Protein AF-A0A953MRN7-F1 (afdb_monomer_lite)

Structure (mmCIF, N/CA/C/O backbone):
data_AF-A0A953MRN7-F1
#
_entry.id   AF-A0A953MRN7-F1
#
loop_
_atom_site.group_PDB
_atom_site.id
_atom_site.type_symbol
_atom_site.label_atom_id
_atom_site.label_alt_id
_atom_site.label_comp_id
_atom_site.label_asym_id
_atom_site.label_entity_id
_atom_site.label_seq_id
_atom_site.pdbx_PDB_ins_code
_atom_site.Cartn_x
_atom_site.Cartn_y
_atom_site.Cartn_z
_atom_site.occupancy
_atom_site.B_iso_or_equiv
_atom_site.auth_seq_id
_atom_site.auth_comp_id
_atom_site.auth_asym_id
_atom_site.auth_atom_id
_atom_site.pdbx_PDB_model_num
ATOM 1 N N . MET A 1 1 ? -20.605 -23.155 29.102 1.00 45.31 1 MET A N 1
ATOM 2 C CA . MET A 1 1 ? -19.441 -22.527 28.439 1.00 45.31 1 MET A CA 1
ATOM 3 C C . MET A 1 1 ? -19.958 -21.706 27.266 1.00 45.31 1 MET A C 1
ATOM 5 O O . MET A 1 1 ? -20.266 -22.281 26.235 1.00 45.31 1 MET A O 1
ATOM 9 N N . ASN A 1 2 ? -20.139 -20.393 27.434 1.00 41.75 2 ASN A N 1
ATOM 10 C CA . ASN A 1 2 ? -20.548 -19.521 26.328 1.00 41.75 2 ASN A CA 1
ATOM 11 C C . ASN A 1 2 ? -19.315 -19.177 25.490 1.00 41.75 2 ASN A C 1
ATOM 13 O O . ASN A 1 2 ? -18.609 -18.213 25.773 1.00 41.75 2 ASN A O 1
ATOM 17 N N . SER A 1 3 ? -19.041 -19.978 24.464 1.00 55.19 3 SER A N 1
ATOM 18 C CA . SER A 1 3 ? -18.045 -19.668 23.439 1.00 55.19 3 SER A CA 1
ATOM 19 C C . SER A 1 3 ? -18.633 -18.693 22.418 1.00 55.19 3 SER A C 1
ATOM 21 O O . SER A 1 3 ? -18.741 -19.007 21.235 1.00 55.19 3 SER A O 1
ATOM 23 N N . ASN A 1 4 ? -19.026 -17.498 22.859 1.00 55.34 4 ASN A N 1
ATOM 24 C CA . ASN A 1 4 ? -19.290 -16.408 21.924 1.00 55.34 4 ASN A CA 1
ATOM 25 C C . ASN A 1 4 ? -17.937 -15.849 21.463 1.00 55.34 4 ASN A C 1
ATOM 27 O O . ASN A 1 4 ? -17.463 -14.826 21.940 1.00 55.34 4 ASN A O 1
ATOM 31 N N . THR A 1 5 ? -17.296 -16.568 20.539 1.00 67.19 5 THR A N 1
ATOM 32 C CA . THR A 1 5 ? -16.051 -16.192 19.845 1.00 67.19 5 THR A CA 1
ATOM 33 C C . THR A 1 5 ? -16.290 -15.164 18.733 1.00 67.19 5 THR A C 1
ATOM 35 O O . THR A 1 5 ? -15.389 -14.859 17.950 1.00 67.19 5 THR A O 1
ATOM 38 N N . PHE A 1 6 ? -17.504 -14.614 18.640 1.00 73.81 6 PHE A N 1
ATOM 39 C CA . PHE A 1 6 ? -17.858 -13.639 17.623 1.00 73.81 6 PHE A CA 1
ATOM 40 C C . PHE A 1 6 ? -17.236 -12.279 17.954 1.00 73.81 6 PHE A C 1
ATOM 42 O O . PHE A 1 6 ? -17.681 -11.569 18.852 1.00 73.81 6 PHE A O 1
ATOM 49 N N . ASN A 1 7 ? -16.183 -11.921 17.217 1.00 86.19 7 ASN A N 1
ATOM 50 C CA . ASN A 1 7 ? -15.536 -10.617 17.301 1.00 86.19 7 ASN A CA 1
ATOM 51 C C . ASN A 1 7 ? -16.028 -9.730 16.140 1.00 86.19 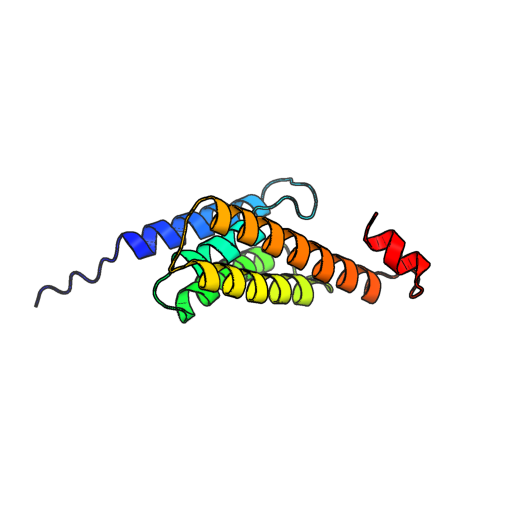7 ASN A C 1
ATOM 53 O O . ASN A 1 7 ? -15.426 -9.757 15.062 1.00 86.19 7 ASN A O 1
ATOM 57 N N . PRO A 1 8 ? -17.107 -8.943 16.321 1.00 88.06 8 PRO A N 1
ATOM 58 C CA . PRO A 1 8 ? -17.698 -8.153 15.239 1.00 88.06 8 PRO A CA 1
ATOM 59 C C . PRO A 1 8 ? -16.701 -7.152 14.651 1.00 88.06 8 PRO A C 1
ATOM 61 O O . PRO A 1 8 ? -16.664 -6.948 13.441 1.00 88.06 8 PRO A O 1
ATOM 64 N N . ARG A 1 9 ? -15.819 -6.584 15.485 1.00 89.12 9 ARG A N 1
ATOM 65 C CA . ARG A 1 9 ? -14.772 -5.664 15.033 1.00 89.12 9 ARG A CA 1
ATOM 66 C C . ARG A 1 9 ? -13.836 -6.331 14.030 1.00 89.12 9 ARG A C 1
ATOM 68 O O . ARG A 1 9 ? -13.507 -5.719 13.023 1.00 89.12 9 ARG A O 1
ATOM 75 N N . PHE A 1 10 ? -13.403 -7.564 14.288 1.00 91.19 10 PHE A N 1
ATOM 76 C CA . PHE A 1 10 ? -12.530 -8.286 13.361 1.00 91.19 10 PHE A CA 1
ATOM 77 C C . PHE A 1 10 ? -13.186 -8.466 11.984 1.00 91.19 10 PHE A C 1
ATOM 79 O O . PHE A 1 10 ? -12.545 -8.205 10.963 1.00 91.19 10 PHE A O 1
ATOM 86 N N . TRP A 1 11 ? -14.461 -8.857 11.960 1.00 92.44 11 TRP A N 1
ATOM 87 C CA . TRP A 1 11 ? -15.205 -9.075 10.721 1.00 92.44 11 TRP A CA 1
ATOM 88 C C . TRP A 1 11 ? -15.457 -7.783 9.950 1.00 92.44 11 TRP A C 1
ATOM 90 O O . TRP A 1 11 ? -15.248 -7.758 8.742 1.00 92.44 11 TRP A O 1
ATOM 100 N N . VAL A 1 12 ? -15.812 -6.695 10.639 1.00 93.94 12 VAL A N 1
ATOM 101 C CA . VAL A 1 12 ? -15.988 -5.377 10.010 1.00 93.94 12 VAL A CA 1
ATOM 102 C C . VAL A 1 12 ? -14.677 -4.890 9.391 1.00 93.94 12 VAL A C 1
ATOM 104 O O . VAL A 1 12 ? -14.658 -4.520 8.221 1.00 93.94 12 VAL A O 1
ATOM 107 N N . LEU A 1 13 ? -13.563 -4.943 10.132 1.00 93.56 13 LEU A N 1
ATOM 108 C CA . LEU A 1 13 ? -12.259 -4.508 9.616 1.00 93.56 13 LEU A CA 1
ATOM 109 C C . LEU A 1 13 ? -11.816 -5.343 8.410 1.00 93.56 13 LEU A C 1
ATOM 111 O O . LEU A 1 13 ? -11.345 -4.792 7.418 1.00 93.56 13 LEU A O 1
ATOM 115 N N . SER A 1 14 ? -11.991 -6.664 8.479 1.00 92.44 14 SER A N 1
ATOM 116 C CA . SER A 1 14 ? -11.661 -7.561 7.367 1.00 92.44 14 SER A CA 1
ATOM 117 C C . SER A 1 14 ? -12.554 -7.292 6.155 1.00 92.44 14 SER A C 1
ATOM 119 O O . SER A 1 14 ? -12.050 -7.204 5.040 1.00 92.44 14 SER A O 1
ATOM 121 N N . GLY A 1 15 ? -13.854 -7.072 6.368 1.00 93.06 15 GLY A N 1
ATOM 122 C CA . GLY A 1 15 ? -14.798 -6.701 5.315 1.00 93.06 15 GLY A CA 1
ATOM 123 C C . GLY A 1 15 ? -14.422 -5.395 4.614 1.00 93.06 15 GLY A C 1
ATOM 124 O O . GLY A 1 15 ? -14.457 -5.337 3.390 1.00 93.06 15 GLY A O 1
ATOM 125 N N . MET A 1 16 ? -13.976 -4.375 5.356 1.00 93.75 16 MET A N 1
ATOM 126 C CA . MET A 1 16 ? -13.489 -3.117 4.771 1.00 93.75 16 MET A CA 1
ATOM 127 C C . MET A 1 16 ? -12.248 -3.325 3.892 1.00 93.75 16 MET A C 1
ATOM 129 O O . MET A 1 16 ? -12.165 -2.758 2.804 1.00 93.75 16 MET A O 1
ATOM 133 N N . VAL A 1 17 ? -11.296 -4.154 4.336 1.00 93.38 17 VAL A N 1
ATOM 134 C CA . VAL A 1 17 ? -10.095 -4.485 3.547 1.00 93.38 17 VAL A CA 1
ATOM 135 C C . VAL A 1 17 ? -10.469 -5.243 2.273 1.00 93.38 17 VAL A C 1
ATOM 137 O O . VAL A 1 17 ? -9.961 -4.919 1.204 1.00 93.38 17 VAL A O 1
ATOM 140 N N . LEU A 1 18 ? -11.379 -6.216 2.367 1.00 91.81 18 LEU A N 1
ATOM 141 C CA . LEU A 1 18 ? -11.852 -6.984 1.213 1.00 91.81 18 LEU A CA 1
ATOM 142 C C . LEU A 1 18 ? -12.625 -6.110 0.216 1.00 91.81 18 LEU A C 1
ATOM 144 O O . LEU A 1 18 ? -12.400 -6.216 -0.986 1.00 91.81 18 LEU A O 1
ATOM 148 N N . ALA A 1 19 ? -13.483 -5.209 0.701 1.00 91.62 19 ALA A N 1
ATOM 149 C CA . ALA A 1 19 ? -14.208 -4.265 -0.146 1.00 91.62 19 ALA A CA 1
ATOM 150 C C . ALA A 1 19 ? -13.250 -3.336 -0.905 1.00 91.62 19 ALA A C 1
ATOM 152 O O . ALA A 1 19 ? -13.410 -3.119 -2.102 1.00 91.62 19 ALA A O 1
ATOM 153 N N . ALA A 1 20 ? -12.210 -2.836 -0.235 1.00 91.00 20 ALA A N 1
ATOM 154 C CA . ALA A 1 20 ? -11.184 -2.029 -0.881 1.00 91.00 20 ALA A CA 1
ATOM 155 C C . ALA A 1 20 ? -10.351 -2.841 -1.895 1.00 91.00 20 ALA A C 1
ATOM 157 O O . ALA A 1 20 ? -10.024 -2.325 -2.962 1.00 91.00 20 ALA A O 1
ATOM 158 N N . ALA A 1 21 ? -10.075 -4.123 -1.623 1.00 91.06 21 ALA A N 1
ATOM 159 C CA . ALA A 1 21 ? -9.390 -5.008 -2.568 1.00 91.06 21 ALA A CA 1
ATOM 160 C C . ALA A 1 21 ? -10.215 -5.251 -3.841 1.00 91.06 21 ALA A C 1
ATOM 162 O O . ALA A 1 21 ? -9.646 -5.412 -4.918 1.00 91.06 21 ALA A O 1
ATOM 163 N N . PHE A 1 22 ? -11.547 -5.224 -3.740 1.00 90.88 22 PHE A N 1
ATOM 164 C CA . PHE A 1 22 ? -12.439 -5.417 -4.881 1.00 90.88 22 PHE A CA 1
ATOM 165 C C . PHE A 1 22 ? -12.305 -4.318 -5.949 1.00 90.88 22 PHE A C 1
ATOM 167 O O . PHE A 1 22 ? -12.501 -4.588 -7.132 1.00 90.88 22 PHE A O 1
ATOM 174 N N . PHE A 1 23 ? -11.882 -3.103 -5.574 1.00 89.94 23 PHE A N 1
ATOM 175 C CA . PHE A 1 23 ? -11.622 -2.026 -6.539 1.00 89.94 23 PHE A CA 1
ATOM 176 C C . PHE A 1 23 ? -10.552 -2.388 -7.575 1.00 89.94 23 PHE A C 1
ATOM 178 O O . PHE A 1 23 ? -10.538 -1.785 -8.641 1.00 89.94 23 PHE A O 1
ATOM 185 N N . ARG A 1 24 ? -9.702 -3.387 -7.304 1.00 89.75 24 ARG A N 1
ATOM 186 C CA . ARG A 1 24 ? -8.703 -3.901 -8.255 1.00 89.75 24 ARG A CA 1
ATOM 187 C C . ARG A 1 24 ? -9.303 -4.570 -9.490 1.00 89.75 24 ARG A C 1
ATOM 189 O O . ARG A 1 24 ? -8.608 -4.729 -10.483 1.00 89.75 24 ARG A O 1
ATOM 196 N N . PHE A 1 25 ? -10.558 -5.009 -9.417 1.00 89.38 25 PHE A N 1
ATOM 197 C CA . PHE A 1 25 ? -11.246 -5.654 -10.539 1.00 89.38 25 PHE A CA 1
ATOM 198 C C . PHE A 1 25 ? -11.978 -4.658 -11.437 1.00 89.38 25 PHE A C 1
ATOM 200 O O . PHE A 1 25 ? -12.447 -5.025 -12.512 1.00 89.38 25 PHE A O 1
ATOM 207 N N . LEU A 1 26 ? -12.108 -3.408 -10.995 1.00 89.38 26 LEU A N 1
ATOM 208 C CA . LEU A 1 26 ? -12.732 -2.354 -11.781 1.00 89.38 26 LEU A CA 1
ATOM 209 C C . LEU A 1 26 ? -11.700 -1.725 -12.726 1.00 89.38 26 LEU A C 1
ATOM 211 O O . LEU A 1 26 ? -10.518 -1.687 -12.394 1.00 89.38 26 LEU A O 1
ATOM 215 N N . PRO A 1 27 ? -12.112 -1.174 -13.878 1.00 86.56 27 PRO A N 1
ATOM 216 C CA . PRO A 1 27 ? -11.216 -0.379 -14.704 1.00 86.56 27 PRO A CA 1
ATOM 217 C C . PRO A 1 27 ? -10.731 0.839 -13.913 1.00 86.56 27 PRO A C 1
ATOM 219 O O . PRO A 1 27 ? -11.521 1.702 -13.528 1.00 86.56 27 PRO A O 1
ATOM 222 N N . HIS A 1 28 ? -9.431 0.905 -13.658 1.00 81.31 28 HIS A N 1
ATOM 223 C CA . HIS A 1 28 ? -8.805 1.999 -12.931 1.00 81.31 28 HIS A CA 1
ATOM 224 C C . HIS A 1 28 ? -7.457 2.350 -13.574 1.00 81.31 28 HIS A C 1
ATOM 226 O O . HIS A 1 28 ? -6.806 1.483 -14.165 1.00 81.31 28 HIS A O 1
ATOM 232 N N . PRO A 1 29 ? -6.979 3.595 -13.433 1.00 83.19 29 PRO A N 1
ATOM 233 C CA . PRO A 1 29 ? -5.601 3.921 -13.770 1.00 83.19 29 PRO A CA 1
ATOM 234 C C . PRO A 1 29 ? -4.609 3.102 -12.922 1.00 83.19 29 PRO A C 1
ATOM 236 O O . PRO A 1 29 ? -4.933 2.724 -11.785 1.00 83.19 29 PRO A O 1
ATOM 239 N N . PRO A 1 30 ? -3.390 2.831 -13.420 1.00 76.56 30 PRO A N 1
ATOM 240 C CA . PRO A 1 30 ? -2.328 2.243 -12.609 1.00 76.56 30 PRO A CA 1
ATOM 241 C C . PRO A 1 30 ? -2.116 3.041 -11.315 1.00 76.56 30 PRO A C 1
ATOM 243 O O . PRO A 1 30 ? -2.216 4.265 -11.311 1.00 76.56 30 PRO A O 1
ATOM 246 N N . ASN A 1 31 ? -1.843 2.351 -10.205 1.00 76.75 31 ASN A N 1
ATOM 247 C CA . ASN A 1 31 ? -1.613 2.944 -8.876 1.00 76.75 31 ASN A CA 1
ATOM 248 C C . ASN A 1 31 ? -2.790 3.727 -8.251 1.00 76.75 31 ASN A C 1
ATOM 250 O O . ASN A 1 31 ? -2.633 4.265 -7.158 1.00 76.75 31 ASN A O 1
ATOM 254 N N . PHE A 1 32 ? -3.975 3.761 -8.875 1.00 78.00 32 PHE A N 1
ATOM 255 C CA . PHE A 1 32 ? -5.145 4.484 -8.347 1.00 78.00 32 PHE A CA 1
ATOM 256 C C . PHE A 1 32 ? -6.031 3.649 -7.402 1.00 78.00 32 PHE A C 1
ATOM 258 O O . PHE A 1 32 ? -6.995 4.144 -6.821 1.00 78.00 32 PHE A O 1
ATOM 265 N N . VAL A 1 33 ? -5.719 2.367 -7.221 1.00 83.75 33 VAL A N 1
ATOM 266 C CA . VAL A 1 33 ? -6.448 1.490 -6.296 1.00 83.75 33 VAL A CA 1
ATOM 267 C C . VAL A 1 33 ? -6.080 1.826 -4.847 1.00 83.75 33 VAL A C 1
ATOM 269 O O . VAL A 1 33 ? -4.898 2.031 -4.560 1.00 83.75 33 VAL A O 1
ATOM 272 N N . PRO A 1 34 ? -7.027 1.774 -3.888 1.00 87.81 34 PRO A N 1
ATOM 273 C CA . PRO A 1 34 ? -6.778 2.021 -2.462 1.00 87.81 34 PRO A CA 1
ATOM 274 C C . PRO A 1 34 ? -5.927 0.948 -1.742 1.00 87.81 34 PRO A C 1
ATOM 276 O O . PRO A 1 34 ? -6.115 0.703 -0.550 1.00 87.81 34 PRO A O 1
ATOM 279 N N . ILE A 1 35 ? -4.951 0.323 -2.407 1.00 89.94 35 ILE A N 1
ATOM 280 C CA . ILE A 1 35 ? -4.098 -0.715 -1.813 1.00 89.94 35 ILE A CA 1
ATOM 281 C C . ILE A 1 35 ? -3.252 -0.144 -0.657 1.00 89.94 35 ILE A C 1
ATOM 283 O O . ILE A 1 35 ? -3.241 -0.700 0.439 1.00 89.94 35 ILE A O 1
ATOM 287 N N . ALA A 1 36 ? -2.618 1.022 -0.824 1.00 91.12 36 ALA A N 1
ATOM 288 C CA . ALA A 1 36 ? -1.843 1.647 0.252 1.00 91.12 36 ALA A CA 1
ATOM 289 C C . ALA A 1 36 ? -2.727 1.975 1.471 1.00 91.12 36 ALA A C 1
ATOM 291 O O . ALA A 1 36 ? -2.335 1.747 2.616 1.00 91.12 36 ALA A O 1
ATOM 292 N N . ALA A 1 37 ? -3.957 2.439 1.228 1.00 92.19 37 ALA A N 1
ATOM 293 C CA . ALA A 1 37 ? -4.926 2.710 2.283 1.00 92.19 37 ALA A CA 1
ATOM 294 C C . ALA A 1 37 ? -5.337 1.427 3.025 1.00 92.19 37 ALA A C 1
ATOM 296 O O . ALA A 1 37 ? -5.395 1.436 4.252 1.00 92.19 37 ALA A O 1
ATOM 297 N N . MET A 1 38 ? -5.550 0.312 2.315 1.00 93.88 38 MET A N 1
ATOM 298 C CA . MET A 1 38 ? -5.824 -0.997 2.923 1.00 93.88 38 MET A CA 1
ATOM 299 C C . MET A 1 38 ? -4.701 -1.454 3.856 1.00 93.88 38 MET A C 1
ATOM 301 O O . MET A 1 38 ? -4.972 -1.863 4.985 1.00 93.88 38 MET A O 1
ATOM 305 N N . ALA A 1 39 ? -3.448 -1.380 3.400 1.00 95.19 39 ALA A N 1
ATOM 306 C CA . ALA A 1 39 ? -2.279 -1.749 4.196 1.00 95.19 39 ALA A CA 1
ATOM 307 C C . ALA A 1 39 ? -2.153 -0.871 5.450 1.00 95.19 39 ALA A C 1
ATOM 309 O O . ALA A 1 39 ? -1.991 -1.377 6.565 1.00 95.19 39 ALA A O 1
ATOM 310 N N . LEU A 1 40 ? -2.296 0.447 5.282 1.00 95.94 40 LEU A N 1
ATOM 311 C CA . LEU A 1 40 ? -2.182 1.415 6.370 1.00 95.94 40 LEU A CA 1
ATOM 312 C C . LEU A 1 40 ? -3.290 1.202 7.409 1.00 95.94 40 LEU A C 1
ATOM 314 O O . LEU A 1 40 ? -3.030 1.171 8.614 1.00 95.94 40 LEU A O 1
ATOM 318 N N . PHE A 1 41 ? -4.522 1.002 6.938 1.00 95.00 41 PHE A N 1
ATOM 319 C CA . PHE A 1 41 ? -5.680 0.691 7.767 1.00 95.00 41 PHE A CA 1
ATOM 320 C C . PHE A 1 41 ? -5.485 -0.624 8.530 1.00 95.00 41 PHE A C 1
ATOM 322 O O . PHE A 1 41 ? -5.744 -0.686 9.735 1.00 95.00 41 PHE A O 1
ATOM 329 N N . GLY A 1 42 ? -4.950 -1.647 7.856 1.00 93.25 42 GLY A N 1
ATOM 330 C CA . GLY A 1 42 ? -4.583 -2.922 8.459 1.00 93.25 42 GLY A CA 1
ATOM 331 C C . GLY A 1 42 ? -3.646 -2.744 9.659 1.00 93.25 42 GLY A C 1
ATOM 332 O O . GLY A 1 42 ? -3.950 -3.175 10.775 1.00 93.25 42 GLY A O 1
ATOM 333 N N . GLY A 1 43 ? -2.544 -2.019 9.459 1.00 93.81 43 GLY A N 1
ATOM 334 C CA . GLY A 1 43 ? -1.586 -1.699 10.518 1.00 93.81 43 GLY A CA 1
ATOM 335 C C . GLY A 1 43 ? -2.176 -0.875 11.668 1.00 93.81 43 GLY A C 1
ATOM 336 O O . GLY A 1 43 ? -1.855 -1.115 12.832 1.00 93.81 43 GLY A O 1
ATOM 337 N N . ALA A 1 44 ? -3.052 0.085 11.365 1.00 95.50 44 ALA A N 1
ATOM 338 C CA . ALA A 1 44 ? -3.580 1.018 12.358 1.00 95.50 44 ALA A CA 1
ATOM 339 C C . ALA A 1 44 ? -4.687 0.429 13.253 1.00 95.50 44 ALA A C 1
ATOM 341 O O . ALA A 1 44 ? -4.829 0.856 14.407 1.00 95.50 44 ALA A O 1
ATOM 342 N N . TYR A 1 45 ? -5.487 -0.521 12.750 1.00 94.75 45 TYR A N 1
ATOM 343 C CA . TYR A 1 45 ? -6.719 -0.961 13.422 1.00 94.75 45 TYR A CA 1
ATOM 344 C C . TYR A 1 45 ? -6.730 -2.406 13.929 1.00 94.75 45 TYR A C 1
ATOM 346 O O . TYR A 1 45 ? -7.456 -2.672 14.898 1.00 94.75 45 TYR A O 1
ATOM 354 N N . PHE A 1 46 ? -5.957 -3.331 13.351 1.00 93.56 46 PHE A N 1
ATOM 355 C CA . PHE A 1 46 ? -5.894 -4.701 13.870 1.00 93.56 46 PHE A CA 1
ATOM 356 C C . PHE A 1 46 ? -5.043 -4.764 15.143 1.00 93.56 46 PHE A C 1
ATOM 358 O O . PHE A 1 46 ? -3.866 -4.418 15.152 1.00 93.56 46 PHE A O 1
ATOM 365 N N . THR A 1 47 ? -5.632 -5.261 16.234 1.00 88.12 47 THR A N 1
ATOM 366 C CA . THR A 1 47 ? -4.928 -5.411 17.521 1.00 88.12 47 THR A CA 1
ATOM 367 C C . THR A 1 47 ? -3.843 -6.490 17.462 1.00 88.12 47 THR A C 1
ATOM 369 O O . THR A 1 47 ? -2.797 -6.365 18.096 1.00 88.12 47 THR A O 1
ATOM 372 N N . ASN A 1 48 ? -4.074 -7.559 16.694 1.00 91.75 48 ASN A N 1
ATOM 373 C CA . ASN A 1 48 ? -3.086 -8.611 16.487 1.00 91.75 48 ASN A CA 1
ATOM 374 C C . ASN A 1 48 ? -2.183 -8.242 15.304 1.00 91.75 48 ASN A C 1
ATOM 376 O O . ASN A 1 48 ? -2.637 -8.226 14.160 1.00 91.75 48 ASN A O 1
ATOM 380 N N . LYS A 1 49 ? -0.892 -8.020 15.581 1.00 91.25 49 LYS A N 1
ATOM 381 C CA . LYS A 1 49 ? 0.116 -7.678 14.567 1.00 91.25 49 LYS A CA 1
ATOM 382 C C . LYS A 1 49 ? 0.176 -8.694 13.426 1.00 91.25 49 LYS A C 1
ATOM 384 O O . LYS A 1 49 ? 0.374 -8.296 12.289 1.00 91.25 49 LYS A O 1
ATOM 389 N N . LYS A 1 50 ? -0.039 -9.986 13.700 1.00 93.88 50 LYS A N 1
ATOM 390 C CA . LYS A 1 50 ? -0.068 -11.013 12.648 1.00 93.88 50 LYS A CA 1
ATOM 391 C C . LYS A 1 50 ? -1.236 -10.780 11.689 1.00 93.88 50 LYS A C 1
ATOM 393 O O . LYS A 1 50 ? -1.038 -10.800 10.484 1.00 93.88 50 LYS A O 1
ATOM 398 N N . LEU A 1 51 ? -2.430 -10.492 12.214 1.00 93.44 51 LEU A N 1
ATOM 399 C CA . LEU A 1 51 ? -3.623 -10.232 11.395 1.00 93.44 51 LEU A CA 1
ATOM 400 C C . LEU A 1 51 ? -3.506 -8.931 10.592 1.00 93.44 51 LEU A C 1
ATOM 402 O O . LEU A 1 51 ? -3.962 -8.883 9.456 1.00 93.44 51 LEU A O 1
ATOM 406 N N . ALA A 1 52 ? -2.843 -7.916 11.148 1.00 92.88 52 ALA A N 1
ATOM 407 C CA . ALA A 1 52 ? -2.569 -6.660 10.453 1.00 92.88 52 ALA A CA 1
ATOM 408 C C . ALA A 1 52 ? -1.752 -6.843 9.160 1.00 92.88 52 ALA A C 1
ATOM 410 O O . ALA A 1 52 ? -1.927 -6.065 8.229 1.00 92.88 52 ALA A O 1
ATOM 411 N N . PHE A 1 53 ? -0.890 -7.866 9.095 1.00 95.12 53 PHE A N 1
ATOM 412 C CA . PHE A 1 53 ? -0.198 -8.264 7.865 1.00 95.12 53 PHE A CA 1
ATOM 413 C C . PHE A 1 53 ? -1.013 -9.269 7.053 1.00 95.12 53 PHE A C 1
ATOM 415 O O . PHE A 1 53 ? -1.239 -9.052 5.869 1.00 95.12 53 PHE A O 1
ATOM 422 N N . ILE A 1 54 ? -1.473 -10.354 7.684 1.00 95.50 54 ILE A N 1
ATOM 423 C CA . ILE A 1 54 ? -2.114 -11.478 6.989 1.00 95.50 54 ILE A CA 1
ATOM 424 C C . ILE A 1 54 ? -3.344 -11.020 6.210 1.00 95.50 54 ILE A C 1
ATOM 426 O O . ILE A 1 54 ? -3.498 -11.425 5.067 1.00 95.50 54 ILE A O 1
ATOM 430 N N . ILE A 1 55 ? -4.205 -10.179 6.790 1.00 94.69 55 ILE A N 1
ATOM 431 C CA . ILE A 1 55 ? -5.471 -9.816 6.143 1.00 94.69 55 ILE A CA 1
ATOM 432 C C . ILE A 1 55 ? -5.235 -8.979 4.869 1.00 94.69 55 ILE A C 1
ATOM 434 O O . ILE A 1 55 ? -5.706 -9.400 3.811 1.00 94.69 55 ILE A O 1
ATOM 438 N N . PRO A 1 56 ? -4.471 -7.863 4.890 1.00 93.31 56 PRO A N 1
ATOM 439 C CA . PRO A 1 56 ? -4.162 -7.127 3.662 1.00 93.31 56 PRO A CA 1
ATOM 440 C C . PRO A 1 56 ? -3.347 -7.935 2.644 1.00 93.31 56 PRO A C 1
ATOM 442 O O . PRO A 1 56 ? -3.628 -7.850 1.452 1.00 93.31 56 PRO A O 1
ATOM 445 N N . PHE A 1 57 ? -2.373 -8.741 3.089 1.00 95.31 57 PHE A N 1
ATOM 446 C CA . PHE A 1 57 ? -1.552 -9.558 2.184 1.00 95.31 57 PHE A CA 1
ATOM 447 C C . PHE A 1 57 ? -2.355 -10.673 1.525 1.00 95.31 57 PHE A C 1
ATOM 449 O O . PHE A 1 57 ? -2.200 -10.906 0.332 1.00 95.31 57 PHE A O 1
ATOM 456 N N . ALA A 1 58 ? -3.235 -11.343 2.270 1.00 95.06 58 ALA A N 1
ATOM 457 C CA . ALA A 1 58 ? -4.122 -12.350 1.707 1.00 95.06 58 ALA A CA 1
ATOM 458 C C . ALA A 1 58 ? -5.071 -11.719 0.682 1.00 95.06 58 ALA A C 1
ATOM 460 O O . ALA A 1 58 ? -5.244 -1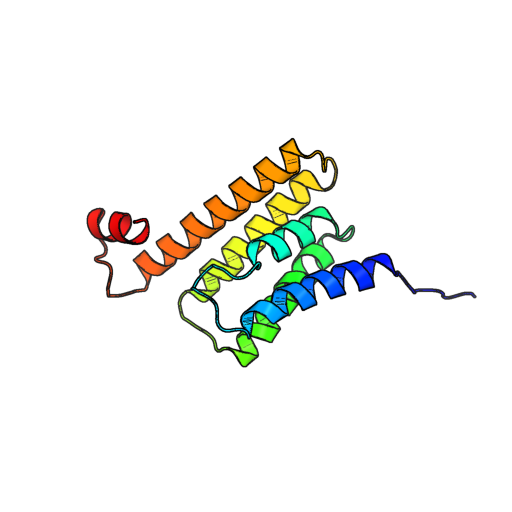2.272 -0.396 1.00 95.06 58 ALA A O 1
ATOM 461 N N . ALA A 1 59 ? -5.634 -10.541 0.970 1.00 93.38 59 ALA A N 1
ATOM 462 C CA . ALA A 1 59 ? -6.483 -9.831 0.015 1.00 93.38 59 ALA A CA 1
ATOM 463 C C . ALA A 1 59 ? -5.729 -9.476 -1.281 1.00 93.38 59 ALA A C 1
ATOM 465 O O . ALA A 1 59 ? -6.266 -9.642 -2.378 1.00 93.38 59 ALA A O 1
ATOM 466 N N . MET A 1 60 ? -4.473 -9.037 -1.164 1.00 93.25 60 MET A N 1
ATOM 467 C CA . MET A 1 60 ? -3.599 -8.795 -2.313 1.00 93.25 60 MET A CA 1
ATOM 468 C C . MET A 1 60 ? -3.297 -10.069 -3.100 1.00 93.25 60 MET A C 1
ATOM 470 O O . MET A 1 60 ? -3.560 -10.108 -4.297 1.00 93.25 60 MET A O 1
ATOM 474 N N . LEU A 1 61 ? -2.843 -11.125 -2.431 1.00 94.56 61 LEU A N 1
ATOM 475 C CA . LEU A 1 61 ? -2.489 -12.388 -3.074 1.00 94.56 61 LEU A CA 1
ATOM 476 C C . LEU A 1 61 ? -3.680 -13.025 -3.786 1.00 94.56 61 LEU A C 1
ATOM 478 O O . LEU A 1 61 ? -3.556 -13.466 -4.922 1.00 94.56 61 LEU A O 1
ATOM 482 N N . LEU A 1 62 ? -4.850 -13.035 -3.148 1.00 93.94 62 LEU A N 1
ATOM 483 C CA . LEU A 1 62 ? -6.065 -13.579 -3.748 1.00 93.94 62 LEU A CA 1
ATOM 484 C C . LEU A 1 62 ? -6.510 -12.784 -4.980 1.00 93.94 62 LEU A C 1
ATOM 486 O O . LEU A 1 62 ? -6.975 -13.383 -5.945 1.00 93.94 62 LEU A O 1
ATOM 490 N N . SER A 1 63 ? -6.358 -11.457 -4.974 1.00 91.38 63 SER A N 1
ATOM 491 C CA . SER A 1 63 ? -6.664 -10.648 -6.162 1.00 91.38 63 SER A CA 1
ATOM 492 C C . SER A 1 63 ? -5.613 -10.813 -7.263 1.00 91.38 63 SER A C 1
ATOM 494 O O . SER A 1 63 ? -5.974 -10.864 -8.435 1.00 91.38 63 SER A O 1
ATOM 496 N N . ASP A 1 64 ? -4.341 -10.994 -6.911 1.00 92.62 64 ASP A N 1
ATOM 497 C CA . ASP A 1 64 ? -3.256 -11.266 -7.863 1.00 92.62 64 ASP A CA 1
ATOM 498 C C . ASP A 1 64 ? -3.389 -12.631 -8.545 1.00 92.62 64 ASP A C 1
ATOM 500 O O . ASP A 1 64 ? -3.071 -12.757 -9.723 1.00 92.62 64 ASP A O 1
ATOM 504 N N . LEU A 1 65 ? -3.923 -13.640 -7.848 1.00 94.00 65 LEU A N 1
ATOM 505 C CA . LEU A 1 65 ? -4.233 -14.942 -8.452 1.00 94.00 65 LEU A CA 1
ATOM 506 C C . LEU A 1 65 ? -5.249 -14.838 -9.598 1.00 94.00 65 LEU A C 1
ATOM 508 O O . LEU A 1 65 ? -5.254 -15.686 -10.485 1.00 94.00 65 LEU A O 1
ATOM 512 N N . VAL A 1 66 ? -6.103 -13.812 -9.576 1.00 93.25 66 VAL A N 1
ATOM 513 C CA . VAL A 1 66 ? -7.113 -13.563 -10.611 1.00 93.25 66 VAL A CA 1
ATOM 514 C C . VAL A 1 66 ? -6.584 -12.609 -11.686 1.00 93.25 66 VAL A C 1
ATOM 516 O O . VAL A 1 66 ? -6.818 -12.838 -12.868 1.00 93.25 66 VAL A O 1
ATOM 519 N N . LEU A 1 67 ? -5.873 -11.547 -11.293 1.00 89.94 67 LEU A N 1
ATOM 520 C CA . LEU A 1 67 ? -5.354 -10.523 -12.213 1.00 89.94 67 LEU A CA 1
ATOM 521 C C . LEU A 1 67 ? -4.069 -10.944 -12.941 1.00 89.94 67 LEU A C 1
ATOM 523 O O . LEU A 1 67 ? -3.753 -10.392 -13.993 1.00 89.94 67 LEU A O 1
ATOM 527 N N . GLY A 1 68 ? -3.343 -11.918 -12.396 1.00 92.56 68 GLY A N 1
ATOM 528 C CA . GLY A 1 68 ? -2.069 -12.397 -12.914 1.00 92.56 68 GLY A CA 1
ATOM 529 C C . GLY A 1 68 ? -0.855 -11.793 -12.204 1.00 92.56 68 GLY A C 1
ATOM 530 O O . GLY A 1 68 ? -0.869 -10.678 -11.680 1.00 92.56 68 GLY A O 1
ATOM 531 N N . PHE A 1 69 ? 0.233 -12.561 -12.206 1.00 92.25 69 PHE A N 1
ATOM 532 C CA . PHE A 1 69 ? 1.513 -12.162 -11.628 1.00 92.25 69 PHE A CA 1
ATOM 533 C C . PHE A 1 69 ? 2.353 -11.347 -12.619 1.00 92.25 69 PHE A C 1
ATOM 535 O O . PHE A 1 69 ? 2.346 -11.613 -13.819 1.00 92.25 69 PHE A O 1
ATOM 542 N N . HIS A 1 70 ? 3.126 -10.382 -12.111 1.00 89.75 70 HIS A N 1
ATOM 543 C CA . HIS A 1 70 ? 4.019 -9.545 -12.920 1.00 89.75 70 HIS A CA 1
ATOM 544 C C . HIS A 1 70 ? 5.377 -9.324 -12.237 1.00 89.75 70 HIS A C 1
ATOM 546 O O . HIS A 1 70 ? 5.512 -9.438 -11.019 1.00 89.75 70 HIS A O 1
ATOM 552 N N . ALA A 1 71 ? 6.401 -8.978 -13.023 1.00 90.38 71 ALA A N 1
ATOM 553 C CA . ALA A 1 71 ? 7.796 -8.946 -12.568 1.00 90.38 71 ALA A CA 1
ATOM 554 C C . ALA A 1 71 ? 8.070 -7.940 -11.432 1.00 90.38 71 ALA A C 1
ATOM 556 O O . ALA A 1 71 ? 8.876 -8.209 -10.546 1.00 90.38 71 ALA A O 1
ATOM 557 N N . ALA A 1 72 ? 7.372 -6.801 -11.417 1.00 90.81 72 ALA A N 1
ATOM 558 C CA . ALA A 1 72 ? 7.509 -5.776 -10.377 1.00 90.81 72 ALA A CA 1
ATOM 559 C C . ALA A 1 72 ? 6.699 -6.062 -9.093 1.00 90.81 72 ALA A C 1
ATOM 561 O O . ALA A 1 72 ? 6.674 -5.237 -8.181 1.00 90.81 72 ALA A O 1
ATOM 562 N N . MET A 1 73 ? 6.023 -7.213 -8.989 1.00 92.62 73 MET A N 1
ATOM 563 C CA . MET A 1 73 ? 5.115 -7.494 -7.872 1.00 92.62 73 MET A CA 1
ATOM 564 C C . MET A 1 73 ? 5.822 -7.517 -6.510 1.00 92.62 73 MET A C 1
ATOM 566 O O . MET A 1 73 ? 5.262 -7.043 -5.524 1.00 92.62 73 MET A O 1
ATOM 570 N N . TRP A 1 74 ? 7.072 -7.983 -6.440 1.00 94.31 74 TRP A N 1
ATOM 571 C CA . TRP A 1 74 ? 7.847 -7.975 -5.191 1.00 94.31 74 TRP A CA 1
ATOM 572 C C . TRP A 1 74 ? 7.934 -6.573 -4.567 1.00 94.31 74 TRP A C 1
ATOM 574 O O . TRP A 1 74 ? 7.888 -6.441 -3.344 1.00 94.31 74 TRP A O 1
ATOM 584 N N . ALA A 1 75 ? 8.001 -5.525 -5.395 1.00 95.50 75 ALA A N 1
ATOM 585 C CA . ALA A 1 75 ? 8.086 -4.144 -4.944 1.00 95.50 75 ALA A CA 1
ATOM 586 C C . ALA A 1 75 ? 6.762 -3.680 -4.332 1.00 95.50 75 ALA A C 1
ATOM 588 O O . ALA A 1 75 ? 6.765 -3.052 -3.277 1.00 95.50 75 ALA A O 1
ATOM 589 N N . VAL A 1 76 ? 5.632 -4.073 -4.930 1.00 93.88 76 VAL A N 1
ATOM 590 C CA . VAL A 1 76 ? 4.289 -3.803 -4.394 1.00 93.88 76 VAL A CA 1
ATOM 591 C C . VAL A 1 76 ? 4.123 -4.447 -3.016 1.00 93.88 76 VAL A C 1
ATOM 593 O O . VAL A 1 76 ? 3.701 -3.774 -2.077 1.00 93.88 76 VAL A O 1
ATOM 596 N N . TYR A 1 77 ? 4.517 -5.716 -2.860 1.00 95.44 77 TYR A N 1
ATOM 597 C CA . TYR A 1 77 ? 4.439 -6.436 -1.580 1.00 95.44 77 TYR A CA 1
ATOM 598 C C . TYR A 1 77 ? 5.386 -5.854 -0.525 1.00 95.44 77 TYR A C 1
ATOM 600 O O . TYR A 1 77 ? 5.015 -5.741 0.646 1.00 95.44 77 TYR A O 1
ATOM 608 N N . LEU A 1 78 ? 6.589 -5.433 -0.928 1.00 96.06 78 LEU A N 1
ATOM 609 C CA . LEU A 1 78 ? 7.535 -4.746 -0.051 1.00 96.06 78 LEU A CA 1
ATOM 610 C C . LEU A 1 78 ? 6.970 -3.408 0.443 1.00 96.06 78 LEU A C 1
ATOM 612 O O . LEU A 1 78 ? 6.978 -3.143 1.647 1.00 96.06 78 LEU A O 1
ATOM 616 N N . SER A 1 79 ? 6.429 -2.586 -0.462 1.00 96.12 79 SER A N 1
ATOM 617 C CA . SER A 1 79 ? 5.740 -1.350 -0.092 1.00 96.12 79 SER A CA 1
ATOM 618 C C . SER A 1 79 ? 4.572 -1.635 0.845 1.00 96.12 79 SER A C 1
ATOM 620 O O . SER A 1 79 ? 4.417 -0.944 1.846 1.00 96.12 79 SER A O 1
ATOM 622 N N . PHE A 1 80 ? 3.788 -2.682 0.583 1.00 95.06 80 PHE A N 1
ATOM 623 C CA . PHE A 1 80 ? 2.690 -3.097 1.454 1.00 95.06 80 PHE A CA 1
ATOM 624 C C . PHE A 1 80 ? 3.150 -3.407 2.872 1.00 95.06 80 PHE A C 1
ATOM 626 O O . PHE A 1 80 ? 2.563 -2.902 3.829 1.00 95.06 80 PHE A O 1
ATOM 633 N N . ALA A 1 81 ? 4.221 -4.192 3.018 1.00 96.94 81 ALA A N 1
ATOM 634 C CA . ALA A 1 81 ? 4.787 -4.517 4.323 1.00 96.94 81 ALA A CA 1
ATOM 635 C C . ALA A 1 81 ? 5.191 -3.244 5.077 1.00 96.94 81 ALA A C 1
ATOM 637 O O . ALA A 1 81 ? 4.825 -3.067 6.240 1.00 96.94 81 ALA A O 1
ATOM 638 N N . LEU A 1 82 ? 5.898 -2.337 4.399 1.00 97.50 82 LEU A N 1
ATOM 639 C CA . LEU A 1 82 ? 6.331 -1.068 4.976 1.00 97.50 82 LEU A CA 1
ATOM 640 C C . LEU A 1 82 ? 5.137 -0.204 5.403 1.00 97.50 82 LEU A C 1
ATOM 642 O O . LEU A 1 82 ? 5.128 0.346 6.502 1.00 97.50 82 LEU A O 1
ATOM 646 N N . ILE A 1 83 ? 4.096 -0.123 4.578 1.00 97.75 83 ILE A N 1
ATOM 647 C CA . ILE A 1 83 ? 2.900 0.673 4.866 1.00 97.75 83 ILE A CA 1
ATOM 648 C C . ILE A 1 83 ? 2.110 0.095 6.045 1.00 97.75 83 ILE A C 1
ATOM 650 O O . ILE A 1 83 ? 1.619 0.856 6.881 1.00 97.75 83 ILE A O 1
ATOM 654 N N . VAL A 1 84 ? 2.033 -1.233 6.177 1.00 97.56 84 VAL A N 1
ATOM 655 C CA . VAL A 1 84 ? 1.469 -1.865 7.377 1.00 97.56 84 VAL A CA 1
ATOM 656 C C . VAL A 1 84 ? 2.260 -1.434 8.618 1.00 97.56 84 VAL A C 1
ATOM 658 O O . VAL A 1 84 ? 1.654 -1.061 9.623 1.00 97.56 84 VAL A O 1
ATOM 661 N N . VAL A 1 85 ? 3.598 -1.412 8.561 1.00 97.62 85 VAL A N 1
ATOM 662 C CA . VAL A 1 85 ? 4.443 -0.934 9.675 1.00 97.62 85 VAL A CA 1
ATOM 663 C C . VAL A 1 85 ? 4.173 0.541 9.996 1.00 97.62 85 VAL A C 1
ATOM 665 O O . VAL A 1 85 ? 4.008 0.886 11.169 1.00 97.62 85 VAL A O 1
ATOM 668 N N . ILE A 1 86 ? 4.044 1.402 8.980 1.00 97.25 86 ILE A N 1
ATOM 669 C CA . ILE A 1 86 ? 3.647 2.809 9.159 1.00 97.25 86 ILE A CA 1
ATOM 670 C C . ILE A 1 86 ? 2.286 2.885 9.869 1.00 97.25 86 ILE A C 1
ATOM 672 O O . ILE A 1 86 ? 2.146 3.606 10.859 1.00 97.25 86 ILE A O 1
ATOM 676 N N . GLY A 1 87 ? 1.306 2.081 9.452 1.00 96.88 87 GLY A N 1
ATOM 677 C CA . GLY A 1 87 ? -0.005 1.994 10.101 1.00 96.88 87 GLY A CA 1
ATOM 678 C C . GLY A 1 87 ? 0.092 1.561 11.566 1.00 96.88 87 GLY A C 1
ATOM 679 O O . GLY A 1 87 ? -0.543 2.152 12.440 1.00 96.88 87 GLY A O 1
ATOM 680 N N . MET A 1 88 ? 0.945 0.579 11.872 1.00 96.31 88 MET A N 1
ATOM 681 C CA . MET A 1 88 ? 1.178 0.137 13.251 1.00 96.31 88 MET A CA 1
ATOM 682 C C . MET A 1 88 ? 1.751 1.249 14.129 1.00 96.31 88 MET A C 1
ATOM 684 O O . MET A 1 88 ? 1.374 1.342 15.301 1.00 96.31 88 MET A O 1
ATOM 688 N N . SER A 1 89 ? 2.619 2.104 13.584 1.00 95.69 89 SER A N 1
ATOM 689 C CA . SER A 1 89 ? 3.230 3.211 14.332 1.00 95.69 89 SER A CA 1
ATOM 690 C C . SER A 1 89 ? 2.191 4.215 14.852 1.00 95.69 89 SER A C 1
ATOM 692 O O . SER A 1 89 ? 2.318 4.715 15.970 1.00 95.69 89 SER A O 1
ATOM 694 N N . ILE A 1 90 ? 1.097 4.422 14.108 1.00 96.31 90 ILE A N 1
ATOM 695 C CA . ILE A 1 90 ? -0.002 5.319 14.500 1.00 96.31 90 ILE A CA 1
ATOM 696 C C . ILE A 1 90 ? -1.141 4.614 15.243 1.00 96.31 90 ILE A C 1
ATOM 698 O O . ILE A 1 90 ? -2.085 5.265 15.693 1.00 96.31 90 ILE A O 1
ATOM 702 N N . SER A 1 91 ? -1.072 3.291 15.427 1.00 94.00 91 SER A N 1
ATOM 703 C CA . SER A 1 91 ? -2.149 2.502 16.048 1.00 94.00 91 SER A CA 1
ATOM 704 C C . SER A 1 91 ? -2.552 3.000 17.445 1.00 94.00 91 SER A C 1
ATOM 706 O O . SER A 1 91 ? -3.714 2.868 17.837 1.00 94.00 91 SER A O 1
ATOM 708 N N . ARG A 1 92 ? -1.627 3.626 18.184 1.00 91.69 92 ARG A N 1
ATOM 709 C CA . ARG A 1 92 ? -1.867 4.198 19.521 1.00 91.69 92 ARG A CA 1
ATOM 710 C C . ARG A 1 92 ? -2.271 5.677 19.513 1.00 91.69 92 ARG A C 1
ATOM 712 O O . ARG A 1 92 ? -2.801 6.145 20.512 1.00 91.69 92 ARG A O 1
ATOM 719 N N . ASN A 1 93 ? -2.051 6.407 18.417 1.00 90.50 93 ASN A N 1
ATOM 720 C CA . ASN A 1 93 ? -2.316 7.844 18.317 1.00 90.50 93 ASN A CA 1
ATOM 721 C C . ASN A 1 93 ? -2.887 8.195 16.934 1.00 90.50 93 ASN A C 1
ATOM 723 O O . ASN A 1 93 ? -2.173 8.623 16.032 1.00 90.50 93 ASN A O 1
ATOM 727 N N . LYS A 1 94 ? -4.200 8.006 16.780 1.00 93.00 94 LYS A N 1
ATOM 728 C CA . LYS A 1 94 ? -4.927 8.190 15.512 1.00 93.00 94 LYS A CA 1
ATOM 729 C C . LYS A 1 94 ? -5.489 9.608 15.339 1.00 93.00 94 LYS A C 1
ATOM 731 O O . LYS A 1 94 ? -6.573 9.783 14.790 1.00 93.00 94 LYS A O 1
ATOM 736 N N . LYS A 1 95 ? -4.797 10.627 15.856 1.00 96.06 95 LYS A N 1
ATOM 737 C CA . LYS A 1 95 ? -5.183 12.031 15.639 1.00 96.06 95 LYS A CA 1
ATOM 738 C C . LYS A 1 95 ? -5.080 12.374 14.151 1.00 96.06 95 LYS A C 1
ATOM 740 O O . LYS A 1 95 ? -4.234 11.813 13.457 1.00 96.06 95 LYS A O 1
ATOM 745 N N . ALA A 1 96 ? -5.878 13.338 13.688 1.00 95.44 96 ALA A N 1
ATOM 746 C CA . ALA A 1 96 ? -5.918 13.741 12.279 1.00 95.44 96 ALA A CA 1
ATOM 747 C C . ALA A 1 96 ? -4.519 14.012 11.695 1.00 95.44 96 ALA A C 1
ATOM 749 O O . ALA A 1 96 ? -4.178 13.462 10.655 1.00 95.44 96 ALA A O 1
ATOM 750 N N . GLY A 1 97 ? -3.666 14.757 12.410 1.00 96.62 97 GLY A N 1
ATOM 751 C CA . GLY A 1 97 ? -2.291 15.027 11.967 1.00 96.62 97 GLY A CA 1
ATOM 752 C C . GLY A 1 97 ? -1.428 13.767 11.806 1.00 96.62 97 GLY A C 1
ATOM 753 O O . GLY A 1 97 ? -0.708 13.642 10.821 1.00 96.62 97 GLY A O 1
ATOM 754 N N . SER A 1 98 ? -1.538 12.798 12.721 1.00 96.06 98 SER A N 1
ATOM 755 C CA . SER A 1 98 ? -0.814 11.522 12.626 1.00 96.06 98 SER A CA 1
ATOM 756 C C . SER A 1 98 ? -1.311 10.669 11.460 1.00 96.06 98 SER A C 1
ATOM 758 O O . SER A 1 98 ? -0.506 10.035 10.785 1.00 96.06 98 SER A O 1
ATOM 760 N N . VAL A 1 99 ? -2.621 10.677 11.199 1.00 96.38 99 VAL A N 1
ATOM 761 C CA . VAL A 1 99 ? -3.220 9.970 10.057 1.00 96.38 99 VAL A CA 1
ATOM 762 C C . VAL A 1 99 ? -2.776 10.595 8.735 1.00 96.38 99 VAL A C 1
ATOM 764 O O . VAL A 1 99 ? -2.363 9.863 7.842 1.00 96.38 99 VAL A O 1
ATOM 767 N N . ILE A 1 100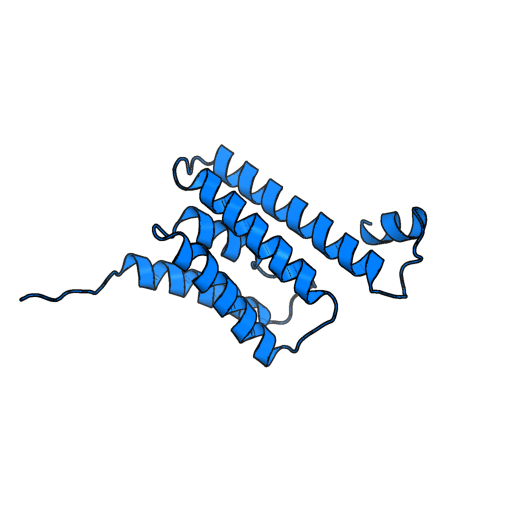 ? -2.799 11.928 8.623 1.00 96.62 100 ILE A N 1
ATOM 768 C CA . ILE A 1 100 ? -2.338 12.651 7.428 1.00 96.62 100 ILE A CA 1
ATOM 769 C C . ILE A 1 100 ? -0.865 12.345 7.163 1.00 96.62 100 ILE A C 1
ATOM 771 O O . ILE A 1 100 ? -0.517 11.944 6.055 1.00 96.62 100 ILE A O 1
ATOM 775 N N . LEU A 1 101 ? -0.009 12.468 8.183 1.00 96.81 101 LEU A N 1
ATOM 776 C CA . LEU A 1 101 ? 1.415 12.179 8.043 1.00 96.81 101 LEU A CA 1
ATOM 777 C C . LEU A 1 101 ? 1.645 10.736 7.586 1.00 96.81 101 LEU A C 1
ATOM 779 O O . LEU A 1 101 ? 2.375 10.507 6.630 1.00 96.81 101 LEU A O 1
ATOM 783 N N . ALA A 1 102 ? 0.975 9.770 8.214 1.00 96.88 102 ALA A N 1
ATOM 784 C CA . ALA A 1 102 ? 1.101 8.365 7.852 1.00 96.88 102 ALA A CA 1
ATOM 785 C C . ALA A 1 102 ? 0.609 8.066 6.428 1.00 96.88 102 ALA A C 1
ATOM 787 O O . ALA A 1 102 ? 1.247 7.290 5.722 1.00 96.88 102 ALA A O 1
ATOM 788 N N . ALA A 1 103 ? -0.489 8.688 5.990 1.00 95.69 103 ALA A N 1
ATOM 789 C CA . ALA A 1 103 ? -1.002 8.544 4.631 1.00 95.69 103 ALA A CA 1
ATOM 790 C C . ALA A 1 103 ? -0.023 9.109 3.590 1.00 95.69 103 ALA A C 1
ATOM 792 O O . ALA A 1 103 ? 0.273 8.437 2.602 1.00 95.69 103 ALA A O 1
ATOM 793 N N . VAL A 1 104 ? 0.542 10.295 3.844 1.00 96.81 104 VAL A N 1
ATOM 794 C CA . VAL A 1 104 ? 1.573 10.895 2.984 1.00 96.81 104 VAL A CA 1
ATOM 795 C C . VAL A 1 104 ? 2.824 10.018 2.960 1.00 96.81 104 VAL A C 1
ATOM 797 O O . VAL A 1 104 ? 3.301 9.671 1.883 1.00 96.81 104 VAL A O 1
ATOM 800 N N . SER A 1 105 ? 3.324 9.581 4.120 1.00 97.06 105 SER A N 1
ATOM 801 C CA . SER A 1 105 ? 4.489 8.693 4.203 1.00 97.06 105 SER A CA 1
ATOM 802 C C . SER A 1 105 ? 4.262 7.370 3.476 1.00 97.06 105 SER A C 1
ATOM 804 O O . SER A 1 105 ? 5.162 6.900 2.783 1.00 97.06 105 SER A O 1
ATOM 806 N N . ALA A 1 106 ? 3.071 6.781 3.593 1.00 96.38 106 ALA A N 1
ATOM 807 C CA . ALA A 1 106 ? 2.703 5.564 2.880 1.00 96.38 106 ALA A CA 1
ATOM 808 C C . ALA A 1 106 ? 2.700 5.777 1.361 1.00 96.38 106 ALA A C 1
ATOM 810 O O . ALA A 1 106 ? 3.306 4.989 0.639 1.00 96.38 106 ALA A O 1
ATOM 811 N N . SER A 1 107 ? 2.078 6.861 0.886 1.00 94.94 107 SER A N 1
ATOM 812 C CA . SER A 1 107 ? 2.017 7.200 -0.539 1.00 94.94 107 SER A CA 1
ATOM 813 C C . SER A 1 107 ? 3.402 7.471 -1.128 1.00 94.94 107 SER A C 1
ATOM 815 O O . SER A 1 107 ? 3.736 6.930 -2.177 1.00 94.94 107 SER A O 1
ATOM 817 N N . VAL A 1 108 ? 4.231 8.264 -0.442 1.00 95.62 108 VAL A N 1
ATOM 818 C CA . VAL A 1 108 ? 5.605 8.572 -0.873 1.00 95.62 108 VAL A CA 1
ATOM 819 C C . VAL A 1 108 ? 6.455 7.303 -0.902 1.00 95.62 108 VAL A C 1
ATOM 821 O O . VAL A 1 108 ? 7.157 7.053 -1.877 1.00 95.62 108 VAL A O 1
ATOM 824 N N . SER A 1 109 ? 6.353 6.463 0.131 1.00 96.38 109 SER A N 1
ATOM 825 C CA . SER A 1 109 ? 7.097 5.200 0.201 1.00 96.38 109 SER A CA 1
ATOM 826 C C . SER A 1 109 ? 6.696 4.242 -0.922 1.00 96.38 109 SER A C 1
ATOM 828 O O . SER A 1 109 ? 7.560 3.648 -1.563 1.00 96.38 109 SER A O 1
ATOM 830 N N . PHE A 1 110 ? 5.391 4.110 -1.184 1.00 95.06 110 PHE A N 1
ATOM 831 C CA . PHE A 1 110 ? 4.873 3.311 -2.293 1.00 95.06 110 PHE A CA 1
ATOM 832 C C . PHE A 1 110 ? 5.399 3.817 -3.637 1.00 95.06 110 PHE A C 1
ATOM 834 O O . PHE A 1 110 ? 5.941 3.039 -4.420 1.00 95.06 110 PHE A O 1
ATOM 841 N N . PHE A 1 111 ? 5.284 5.124 -3.878 1.00 94.12 111 PHE A N 1
ATOM 842 C CA . PHE A 1 111 ? 5.714 5.766 -5.117 1.00 94.12 111 PHE A CA 1
ATOM 843 C C . PHE A 1 111 ? 7.217 5.587 -5.365 1.00 94.12 111 PHE A C 1
ATOM 845 O O . PHE A 1 111 ? 7.610 5.208 -6.463 1.00 94.12 111 PHE A O 1
ATOM 852 N N . ILE A 1 112 ? 8.061 5.777 -4.345 1.00 95.94 112 ILE A N 1
ATOM 853 C CA . ILE A 1 112 ? 9.514 5.586 -4.465 1.00 95.94 112 ILE A CA 1
ATOM 854 C C . ILE A 1 112 ? 9.860 4.138 -4.814 1.00 95.94 112 ILE A C 1
ATOM 856 O O . ILE A 1 112 ? 10.582 3.890 -5.776 1.00 95.94 112 ILE A O 1
ATOM 860 N N . ILE A 1 113 ? 9.339 3.176 -4.050 1.00 96.25 113 ILE A N 1
ATOM 861 C CA . ILE A 1 113 ? 9.712 1.763 -4.193 1.00 96.25 113 ILE A CA 1
ATOM 862 C C . ILE A 1 113 ? 9.228 1.193 -5.533 1.00 96.25 113 ILE A C 1
ATOM 864 O O . ILE A 1 113 ? 9.985 0.500 -6.213 1.00 96.25 113 ILE A O 1
ATOM 868 N N . THR A 1 114 ? 7.986 1.481 -5.929 1.00 94.38 114 THR A N 1
ATOM 869 C CA . THR A 1 114 ? 7.400 0.911 -7.153 1.00 94.38 114 THR A CA 1
ATOM 870 C C . THR A 1 114 ? 8.012 1.490 -8.425 1.00 94.38 114 THR A C 1
ATOM 872 O O . THR A 1 114 ? 8.341 0.722 -9.328 1.00 94.38 114 THR A O 1
ATOM 875 N N . ASN A 1 115 ? 8.259 2.803 -8.483 1.00 95.06 115 ASN A N 1
ATOM 876 C CA . ASN A 1 115 ? 8.926 3.412 -9.638 1.00 95.06 115 ASN A CA 1
ATOM 877 C C . ASN A 1 115 ? 10.397 3.014 -9.729 1.00 95.06 115 ASN A C 1
ATOM 879 O O . ASN A 1 115 ? 10.889 2.739 -10.819 1.00 95.06 115 ASN A O 1
ATOM 883 N N . PHE A 1 116 ? 11.092 2.887 -8.595 1.00 95.62 116 PHE A N 1
ATOM 884 C CA . PHE A 1 116 ? 12.452 2.355 -8.596 1.00 95.62 116 PHE A CA 1
ATOM 885 C C . PHE A 1 116 ? 12.499 0.907 -9.106 1.00 95.62 116 PHE A C 1
ATOM 887 O O . PHE A 1 116 ? 13.379 0.547 -9.883 1.00 95.62 116 PHE A O 1
ATOM 894 N N . ALA A 1 117 ? 11.529 0.071 -8.733 1.00 95.12 117 ALA A N 1
ATOM 895 C CA . ALA A 1 117 ? 11.438 -1.289 -9.255 1.00 95.12 117 ALA A CA 1
ATOM 896 C C . ALA A 1 117 ? 11.132 -1.327 -10.760 1.00 95.12 117 ALA A C 1
ATOM 898 O O . ALA A 1 117 ? 11.737 -2.124 -11.478 1.00 95.12 117 ALA A O 1
ATOM 899 N N . HIS A 1 118 ? 10.253 -0.449 -11.255 1.00 93.25 118 HIS A N 1
ATOM 900 C CA . HIS A 1 118 ? 10.039 -0.277 -12.695 1.00 93.25 118 HIS A CA 1
ATOM 901 C C . HIS A 1 118 ? 11.326 0.150 -13.399 1.00 93.25 118 HIS A C 1
ATOM 903 O O . HIS A 1 118 ? 11.709 -0.476 -14.383 1.00 93.25 118 HIS A O 1
ATOM 909 N N . TRP A 1 119 ? 12.059 1.119 -12.846 1.00 95.50 119 TRP A N 1
ATOM 910 C CA . TRP A 1 119 ? 13.362 1.511 -13.373 1.00 95.50 119 TRP A CA 1
ATOM 911 C C . TRP A 1 119 ? 14.350 0.346 -13.430 1.00 95.50 119 TRP A C 1
ATOM 913 O O . TRP A 1 119 ? 15.151 0.290 -14.352 1.00 95.50 119 TRP A O 1
ATOM 923 N N . LEU A 1 120 ? 14.316 -0.604 -12.494 1.00 95.06 120 LEU A N 1
ATOM 924 C CA . LEU A 1 120 ? 15.211 -1.765 -12.516 1.00 95.06 120 LEU A CA 1
ATOM 925 C C . LEU A 1 120 ? 14.823 -2.812 -13.567 1.00 95.06 120 LEU A C 1
ATOM 927 O O . LEU A 1 120 ? 15.704 -3.435 -14.155 1.00 95.06 120 LEU A O 1
ATOM 931 N N . ILE A 1 121 ? 13.527 -3.015 -13.798 1.00 94.19 121 ILE A N 1
ATOM 932 C CA . ILE A 1 121 ? 13.014 -4.179 -14.537 1.00 94.19 121 ILE A CA 1
ATOM 933 C C . ILE A 1 121 ? 12.613 -3.819 -15.964 1.00 94.19 121 ILE A C 1
ATOM 935 O O . ILE A 1 121 ? 12.877 -4.581 -16.890 1.00 94.19 121 ILE A O 1
ATOM 939 N N . ASP A 1 122 ? 11.975 -2.669 -16.148 1.00 91.75 122 ASP A N 1
ATOM 940 C CA . ASP A 1 122 ? 11.379 -2.278 -17.417 1.00 91.75 122 ASP A CA 1
ATOM 941 C C . ASP A 1 122 ? 12.474 -1.826 -18.405 1.00 91.75 122 ASP A C 1
ATOM 943 O O . ASP A 1 122 ? 13.238 -0.902 -18.092 1.00 91.75 122 ASP A O 1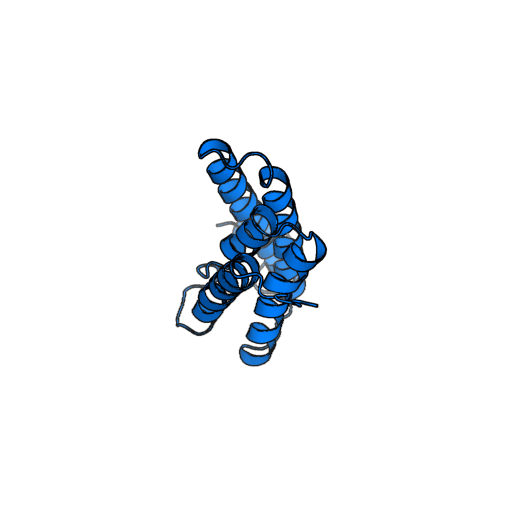
ATOM 947 N N . PRO A 1 123 ? 12.607 -2.467 -19.582 1.00 91.81 123 PRO A N 1
ATOM 948 C CA . PRO A 1 123 ? 13.585 -2.079 -20.597 1.00 91.81 123 PRO A CA 1
ATOM 949 C C . PRO A 1 123 ? 13.354 -0.679 -21.175 1.00 91.81 123 PRO A C 1
ATOM 951 O O . PRO A 1 123 ? 14.288 -0.102 -21.728 1.00 91.81 123 PRO A O 1
ATOM 954 N N . MET A 1 124 ? 12.142 -0.127 -21.043 1.00 91.81 124 MET A N 1
ATOM 955 C CA . MET A 1 124 ? 11.803 1.216 -21.516 1.00 91.81 124 MET A CA 1
ATOM 956 C C . MET A 1 124 ? 12.667 2.295 -20.851 1.00 91.81 124 MET A C 1
ATOM 958 O O . MET A 1 124 ? 12.988 3.307 -21.473 1.00 91.81 124 MET A O 1
ATOM 962 N N . TYR A 1 125 ? 13.085 2.070 -19.603 1.00 92.12 125 TYR A N 1
ATOM 963 C CA . TYR A 1 125 ? 13.913 3.011 -18.863 1.00 92.12 125 TYR A CA 1
ATOM 964 C C . TYR A 1 125 ? 15.383 2.596 -18.883 1.00 92.12 125 TYR A C 1
ATOM 966 O O . TYR A 1 125 ? 15.779 1.554 -18.341 1.00 92.12 125 TYR A O 1
ATOM 974 N N . ALA A 1 126 ? 16.214 3.464 -19.468 1.00 93.62 126 ALA A N 1
ATOM 975 C CA . ALA A 1 126 ? 17.663 3.318 -19.442 1.00 93.62 126 ALA A CA 1
ATOM 976 C C . ALA A 1 126 ? 18.172 3.252 -17.992 1.00 93.62 126 ALA A C 1
ATOM 978 O O . ALA A 1 126 ? 17.749 4.032 -17.134 1.00 93.62 126 ALA A O 1
ATOM 979 N N . LYS A 1 127 ? 19.124 2.355 -17.710 1.00 95.50 127 LYS A N 1
ATOM 980 C CA . LYS A 1 127 ? 19.721 2.184 -16.371 1.00 95.50 127 LYS A CA 1
ATOM 981 C C . LYS A 1 127 ? 20.767 3.268 -16.076 1.00 95.50 127 LYS A C 1
ATOM 983 O O . LYS A 1 127 ? 21.918 2.995 -15.757 1.00 95.50 127 LYS A O 1
ATOM 988 N N . THR A 1 128 ? 20.350 4.518 -16.234 1.00 95.88 128 THR A N 1
ATOM 989 C CA . THR A 1 128 ? 21.118 5.743 -16.008 1.00 95.88 128 THR A CA 1
ATOM 990 C C . THR A 1 128 ? 20.332 6.671 -15.085 1.00 95.88 128 THR A C 1
ATOM 992 O O . THR A 1 128 ? 19.137 6.472 -14.860 1.00 95.88 128 THR A O 1
ATOM 995 N N . SER A 1 129 ? 20.977 7.718 -14.571 1.00 92.62 129 SER A N 1
ATOM 996 C CA . SER A 1 129 ? 20.311 8.749 -13.761 1.00 92.62 129 SER A CA 1
ATOM 997 C C . SER A 1 129 ? 19.163 9.444 -14.504 1.00 92.62 129 SER A C 1
ATOM 999 O O . SER A 1 129 ? 18.155 9.785 -13.890 1.00 92.62 129 SER A O 1
ATOM 1001 N N . VAL A 1 130 ? 19.281 9.604 -15.826 1.00 95.50 130 VAL A N 1
ATOM 1002 C CA . VAL A 1 130 ? 18.231 10.187 -16.676 1.00 95.50 130 VAL A CA 1
ATOM 1003 C C . VAL A 1 130 ? 17.026 9.254 -16.779 1.00 95.50 130 VAL A C 1
ATOM 1005 O O . VAL A 1 130 ? 15.896 9.697 -16.604 1.00 95.50 130 VAL A O 1
ATOM 1008 N N . GLY A 1 131 ? 17.251 7.955 -17.007 1.00 94.69 131 GLY A N 1
ATOM 1009 C CA . GLY A 1 131 ? 16.155 6.985 -17.044 1.00 94.69 131 GLY A CA 1
ATOM 1010 C C . GLY A 1 131 ? 15.494 6.783 -15.678 1.00 94.69 131 GLY A C 1
ATOM 1011 O O . GLY A 1 131 ? 14.289 6.562 -15.618 1.00 94.69 131 GLY A O 1
ATOM 1012 N N . LEU A 1 132 ? 16.251 6.933 -14.585 1.00 93.81 132 LEU A N 1
ATOM 1013 C CA . LEU A 1 132 ? 15.694 6.945 -13.233 1.00 93.81 132 LEU A CA 1
ATOM 1014 C C . LEU A 1 132 ? 14.767 8.147 -13.036 1.00 93.81 132 LEU A C 1
ATOM 1016 O O . LEU A 1 132 ? 13.641 7.964 -12.593 1.00 93.81 132 LEU A O 1
ATOM 1020 N N . ALA A 1 133 ? 15.210 9.355 -13.400 1.00 94.94 133 ALA A N 1
ATOM 1021 C CA . ALA A 1 133 ? 14.380 10.556 -13.311 1.00 94.94 133 ALA A CA 1
ATOM 1022 C C . ALA A 1 133 ? 13.082 10.415 -14.125 1.00 94.94 133 ALA A C 1
ATOM 1024 O O . ALA A 1 133 ? 12.019 10.772 -13.628 1.00 94.94 133 ALA A O 1
ATOM 1025 N N . ALA A 1 134 ? 13.154 9.802 -15.311 1.00 93.56 134 ALA A N 1
ATOM 1026 C CA . ALA A 1 134 ? 11.991 9.535 -16.156 1.00 93.56 134 ALA A CA 1
ATOM 1027 C C . ALA A 1 134 ?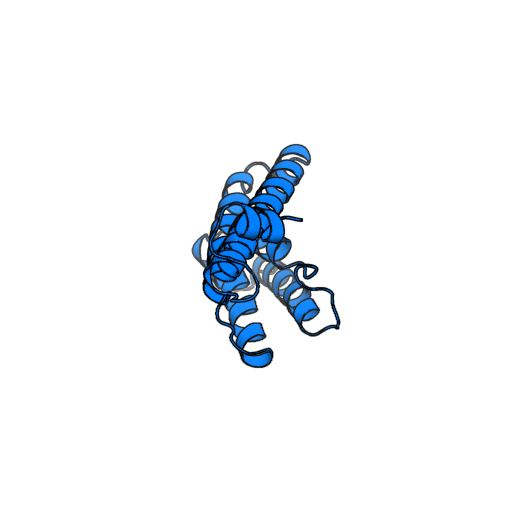 10.969 8.560 -15.536 1.00 93.56 134 ALA A C 1
ATOM 1029 O O . ALA A 1 134 ? 9.815 8.555 -15.945 1.00 93.56 134 ALA A O 1
ATOM 1030 N N . CYS A 1 135 ? 11.355 7.740 -14.552 1.00 91.31 135 CYS A N 1
ATOM 1031 C CA . CYS A 1 135 ? 10.408 6.892 -13.816 1.00 91.31 135 CYS A CA 1
ATOM 1032 C C . CYS A 1 135 ? 9.618 7.669 -12.751 1.00 91.31 135 CYS A C 1
ATOM 1034 O O . CYS A 1 135 ? 8.704 7.116 -12.153 1.00 91.31 135 CYS A O 1
ATOM 1036 N N . PHE A 1 136 ? 9.988 8.918 -12.462 1.00 90.69 136 PHE A N 1
ATOM 1037 C CA . PHE A 1 136 ? 9.389 9.736 -11.402 1.00 90.69 136 PHE A CA 1
ATOM 1038 C C . PHE A 1 136 ? 8.620 10.957 -11.922 1.00 90.69 136 PHE A C 1
ATOM 1040 O O . PHE A 1 136 ? 8.081 11.716 -11.113 1.00 90.69 136 PHE A O 1
ATOM 1047 N N . THR A 1 137 ? 8.573 11.142 -13.241 1.00 83.25 137 THR A N 1
ATOM 1048 C CA . THR A 1 137 ? 7.927 12.260 -13.946 1.00 83.25 137 THR A CA 1
ATOM 1049 C C . THR A 1 137 ? 6.878 11.745 -14.908 1.00 83.25 137 THR A C 1
ATOM 1051 O O . THR A 1 137 ? 5.760 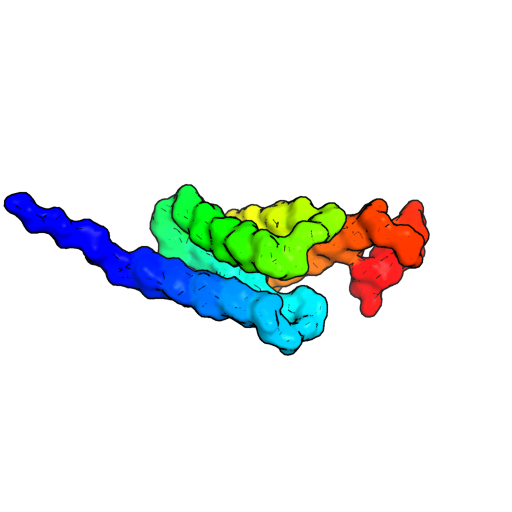12.298 -14.896 1.00 83.25 137 THR A O 1
#

Foldseek 3Di:
DPPPVDDVQLVVLLVVLLVLLVCLVDDDPPPPRCLLVSLLSLLQRDPDLVRSLCSSVVSVVVSCVVVDDDDLVVLVSVLSVVLSVLSVVCNPPVPPVSVVVSSVVSVVSSLLSSLVSCCVPPPVFDVDPVSSVVSND

Sequence (137 aa):
MNSNTFNPRFWVLSGMVLAAAFFRFLPHPPNFVPIAAMALFGGAYFTNKKLAFIIPFAAMLLSDLVLGFHAAMWAVYLSFALIVVIGMSISRNKKAGSVILAAVSASVSFFIITNFAHWLIDPMYAKTSVGLAACFT

Radius of gyration: 16.78 Å; chains: 1; bounding box: 42×38×50 Å

pLDDT: mean 91.35, std 8.72, range [41.75, 97.75]

Secondary structure (DSSP, 8-state):
-------HHHHHHHHHHHHHHHGGGS---TT-STHHHHHHHHHHH-SSHHHHHHHHHHHHHHHHHHH---TTHHHHHHHHHHHHHHHHHHTT---HHHHHHHHHHHHHHHHHHHHHHHHHH-TTS-SSHHHHHHT--